Protein AF-A0A2J2H954-F1 (afdb_monomer)

Foldseek 3Di:
DDDDDDDDDDDDDDPVVVVLQVLLVLLVVLLQQLLVVQLVDPDQDPDLVRLCVVRLVSSCVRVVDSQQSSQSSVVSVVLVVVCVVVVHDSNPDDDDDDGDTGGPDADPVHPDDDDDD

Solvent-accessible surface area (backbone atoms only — not comparable to full-atom values): 7198 Å² total; per-residue (Å²): 135,90,82,84,85,82,87,75,92,80,89,69,60,74,70,64,31,50,51,54,53,50,49,12,51,32,38,39,53,22,34,55,51,50,44,59,55,57,60,72,48,92,74,77,67,95,42,73,67,49,42,41,71,72,38,28,67,66,18,29,76,58,28,84,41,69,43,46,10,46,21,34,43,51,51,49,48,50,51,48,53,47,23,62,76,69,75,46,68,61,77,78,63,77,83,78,97,69,79,56,76,52,65,69,61,84,59,85,79,72,85,73,86,81,84,80,130

Sequence (117 aa):
MDYITIKLPFDVDGDVGKELLSTAWLFKTAAHRVLGIAKQQHVLPGTKIGWVSMFRQVAYGIVPNRRYADGVVTLVMSIYESCRSLSVDFRGVELGDWLMFQQSELEHPNRNITLKQ

Structure (mmCIF, N/CA/C/O backbone):
data_AF-A0A2J2H954-F1
#
_entry.id   AF-A0A2J2H954-F1
#
loop_
_atom_site.group_PDB
_atom_site.id
_atom_site.type_symbol
_atom_site.label_atom_id
_atom_site.label_alt_id
_atom_site.label_comp_id
_atom_site.label_asym_id
_atom_site.label_entity_id
_atom_site.label_seq_id
_atom_site.pdbx_PDB_ins_code
_atom_site.Cartn_x
_atom_site.Cartn_y
_atom_site.Cartn_z
_atom_site.occupancy
_atom_site.B_iso_or_equiv
_atom_site.auth_seq_id
_atom_site.auth_comp_id
_atom_site.auth_asym_id
_atom_site.auth_atom_id
_atom_site.pdbx_PDB_model_num
ATOM 1 N N . MET A 1 1 ? 20.263 -4.977 11.630 1.00 48.47 1 MET A N 1
ATOM 2 C CA . MET A 1 1 ? 19.088 -4.281 12.192 1.00 48.47 1 MET A CA 1
ATOM 3 C C . MET A 1 1 ? 18.230 -5.357 12.807 1.00 48.47 1 MET A C 1
ATOM 5 O O . MET A 1 1 ? 17.744 -6.202 12.064 1.00 48.47 1 MET A O 1
ATOM 9 N N . ASP A 1 2 ? 18.111 -5.351 14.129 1.00 45.88 2 ASP A N 1
ATOM 10 C CA . ASP A 1 2 ? 17.347 -6.363 14.852 1.00 45.88 2 ASP A CA 1
ATOM 11 C C . ASP A 1 2 ? 15.924 -5.844 15.044 1.00 45.88 2 ASP A C 1
ATOM 13 O O . ASP A 1 2 ? 15.698 -4.845 15.728 1.00 45.88 2 ASP A O 1
ATOM 17 N N . TYR A 1 3 ? 14.965 -6.488 14.383 1.00 52.88 3 TYR A N 1
ATOM 18 C CA . TYR A 1 3 ? 13.554 -6.129 14.474 1.00 52.88 3 TYR A CA 1
ATOM 19 C C . TYR A 1 3 ? 12.904 -6.892 15.628 1.00 52.88 3 TYR A C 1
ATOM 21 O O . TYR A 1 3 ? 12.907 -8.122 15.648 1.00 52.88 3 TYR A O 1
ATOM 29 N N . ILE A 1 4 ? 12.296 -6.169 16.568 1.00 62.97 4 ILE A N 1
ATOM 30 C CA . ILE A 1 4 ? 11.461 -6.766 17.614 1.00 62.97 4 ILE A CA 1
ATOM 31 C C . ILE A 1 4 ? 10.019 -6.778 17.103 1.00 62.97 4 ILE A C 1
ATOM 33 O O . ILE A 1 4 ? 9.404 -5.728 16.926 1.00 62.97 4 ILE A O 1
ATOM 37 N N . THR A 1 5 ? 9.473 -7.970 16.858 1.00 58.41 5 THR A N 1
ATOM 38 C CA . THR A 1 5 ? 8.041 -8.133 16.570 1.00 58.41 5 THR A CA 1
ATOM 39 C C . THR A 1 5 ? 7.296 -8.316 17.882 1.00 58.41 5 THR A C 1
ATOM 41 O O . THR A 1 5 ? 7.505 -9.305 18.581 1.00 58.41 5 THR A O 1
ATOM 44 N N . ILE A 1 6 ? 6.402 -7.385 18.206 1.00 61.25 6 ILE A N 1
ATOM 45 C CA . ILE A 1 6 ? 5.570 -7.458 19.407 1.00 61.25 6 ILE A CA 1
ATOM 46 C C . ILE A 1 6 ? 4.158 -7.832 18.981 1.00 61.25 6 ILE A C 1
ATOM 48 O O . ILE A 1 6 ? 3.539 -7.141 18.176 1.00 61.25 6 ILE A O 1
ATOM 52 N N . LYS A 1 7 ? 3.655 -8.942 19.523 1.00 58.75 7 LYS A N 1
ATOM 53 C CA . LYS A 1 7 ? 2.273 -9.387 19.340 1.00 58.75 7 LYS A CA 1
ATOM 54 C C . LYS A 1 7 ? 1.500 -9.068 20.614 1.00 58.75 7 LYS A C 1
ATOM 56 O O . LYS A 1 7 ? 1.645 -9.773 21.607 1.00 58.75 7 LYS A O 1
ATOM 61 N N . LEU A 1 8 ? 0.718 -7.994 20.584 1.00 63.22 8 LEU A N 1
ATOM 62 C CA . LEU A 1 8 ? -0.209 -7.649 21.658 1.00 63.22 8 LEU A CA 1
ATOM 63 C C . LEU A 1 8 ? -1.605 -8.130 21.251 1.00 63.22 8 LEU A C 1
ATOM 65 O O . LEU A 1 8 ? -2.085 -7.704 20.197 1.00 63.22 8 LEU A O 1
ATOM 69 N N . PRO A 1 9 ? -2.258 -9.009 22.028 1.00 58.28 9 PRO A N 1
ATOM 70 C CA . PRO A 1 9 ? -3.673 -9.267 21.827 1.00 58.28 9 PRO A CA 1
ATOM 71 C C . PRO A 1 9 ? -4.437 -7.983 22.165 1.00 58.28 9 PRO A C 1
ATOM 73 O O . PRO A 1 9 ? -4.253 -7.413 23.239 1.00 58.28 9 PRO A O 1
ATOM 76 N N . PHE A 1 10 ? -5.268 -7.518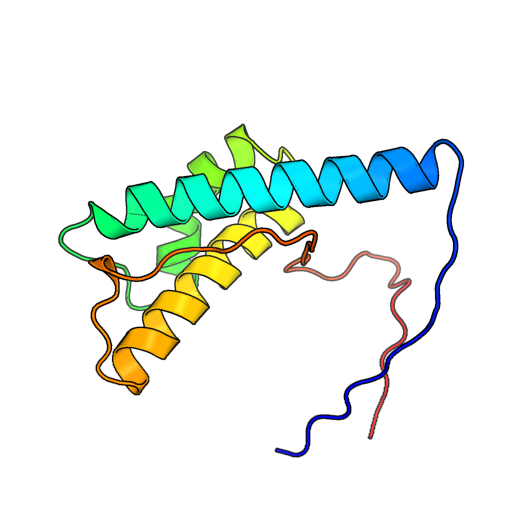 21.240 1.00 71.00 10 PHE A N 1
ATOM 77 C CA . PHE A 1 10 ? -6.246 -6.475 21.509 1.00 71.00 10 PHE A CA 1
ATOM 78 C C . PHE A 1 10 ? -7.624 -7.027 21.166 1.00 71.00 10 PHE A C 1
ATOM 80 O O . PHE A 1 10 ? -7.782 -7.722 20.162 1.00 71.00 10 PHE A O 1
ATOM 87 N N . ASP A 1 11 ? -8.594 -6.734 22.022 1.00 77.19 11 ASP A N 1
ATOM 88 C CA . ASP A 1 11 ? -10.005 -6.990 21.772 1.00 77.19 11 ASP A CA 1
ATOM 89 C C . ASP A 1 11 ? -10.710 -5.636 21.768 1.00 77.19 11 ASP A C 1
ATOM 91 O O . ASP A 1 11 ? -10.507 -4.821 22.672 1.00 77.19 11 ASP A O 1
ATOM 95 N N . VAL A 1 12 ? -11.433 -5.356 20.691 1.00 81.00 12 VAL A N 1
ATOM 96 C CA . VAL A 1 12 ? -12.140 -4.095 20.476 1.00 81.00 12 VAL A CA 1
ATOM 97 C C . VAL A 1 12 ? -13.447 -4.424 19.775 1.00 81.00 12 VAL A C 1
ATOM 99 O O . VAL A 1 12 ? -13.450 -5.014 18.694 1.00 81.00 12 VAL A O 1
ATOM 102 N N . ASP A 1 13 ? -14.552 -3.997 20.370 1.00 87.19 13 ASP A N 1
ATOM 103 C CA . ASP A 1 13 ? -15.899 -4.217 19.865 1.00 87.19 13 ASP A CA 1
ATOM 104 C C . ASP A 1 13 ? -16.625 -2.886 19.592 1.00 87.19 13 ASP A C 1
ATOM 106 O O . ASP A 1 13 ? -16.019 -1.810 19.498 1.00 87.19 13 ASP A O 1
ATOM 110 N N . GLY A 1 14 ? -17.937 -2.973 19.364 1.00 91.44 14 GLY A N 1
ATOM 111 C CA . GLY A 1 14 ? -18.789 -1.807 19.161 1.00 91.44 14 GLY A CA 1
ATOM 112 C C . GLY A 1 14 ? -18.400 -0.981 17.934 1.00 91.44 14 GLY A C 1
ATOM 113 O O . GLY A 1 14 ? -18.009 -1.510 16.891 1.00 91.44 14 GLY A O 1
ATOM 114 N N . ASP A 1 15 ? -18.555 0.336 18.037 1.00 92.81 15 ASP A N 1
ATOM 115 C CA . ASP A 1 15 ? -18.316 1.239 16.909 1.00 92.81 15 ASP A CA 1
ATOM 116 C C . ASP A 1 15 ? -16.827 1.395 16.586 1.00 92.81 15 ASP A C 1
ATOM 118 O O . ASP A 1 15 ? -16.464 1.451 15.413 1.00 92.81 15 ASP A O 1
ATOM 122 N N . VAL A 1 16 ? -15.951 1.321 17.592 1.00 88.12 16 VAL A N 1
ATOM 123 C CA . VAL A 1 16 ? -14.495 1.348 17.381 1.00 88.12 16 VAL A CA 1
ATOM 124 C C . VAL A 1 16 ? -14.050 0.128 16.569 1.00 88.12 16 VAL A C 1
ATOM 126 O O . VAL A 1 16 ? -13.297 0.264 15.605 1.00 88.12 16 VAL A O 1
ATOM 129 N N . GLY A 1 17 ? -14.560 -1.066 16.894 1.00 88.69 17 GLY A N 1
ATOM 130 C CA . GLY A 1 17 ? -14.264 -2.282 16.132 1.00 88.69 17 GLY A CA 1
ATOM 131 C C . GLY A 1 17 ? -14.709 -2.172 14.669 1.00 88.69 17 GLY A C 1
ATOM 132 O O . GLY A 1 17 ? -13.955 -2.519 13.754 1.00 88.69 17 GLY A O 1
ATOM 133 N N . LYS A 1 18 ? -15.902 -1.609 14.425 1.00 89.88 18 LYS A N 1
ATOM 134 C CA . LYS A 1 18 ? -16.407 -1.352 13.064 1.00 89.88 18 LYS A CA 1
ATOM 135 C C . LYS A 1 18 ? -15.527 -0.366 12.299 1.00 89.88 18 LYS A C 1
ATOM 137 O O . LYS A 1 18 ? -15.269 -0.593 11.117 1.00 89.88 18 LYS A O 1
ATOM 142 N N . GLU A 1 19 ? -15.069 0.708 12.937 1.00 90.25 19 GLU A N 1
ATOM 143 C CA . GLU A 1 19 ? -14.196 1.711 12.316 1.00 90.25 19 GLU A CA 1
ATOM 144 C C . GLU A 1 19 ? -12.840 1.122 11.925 1.00 90.25 19 GLU A C 1
ATOM 146 O O . GLU A 1 19 ? -12.381 1.335 10.799 1.00 90.25 19 GLU A O 1
ATOM 151 N N . LEU A 1 20 ? -12.222 0.333 12.810 1.00 89.69 20 LEU A N 1
ATOM 152 C CA . LEU A 1 20 ? -10.957 -0.351 12.531 1.00 89.69 20 LEU A CA 1
ATOM 153 C C . LEU A 1 20 ? -11.105 -1.325 11.357 1.00 89.69 20 LEU A C 1
ATOM 155 O O . LEU A 1 20 ? -10.305 -1.289 10.419 1.00 89.69 20 LEU A O 1
ATOM 159 N N . LEU A 1 21 ? -12.154 -2.153 11.373 1.00 91.12 21 LEU A N 1
ATOM 160 C CA . LEU A 1 21 ? -12.431 -3.112 10.305 1.00 91.12 21 LEU A CA 1
ATOM 161 C C . LEU A 1 21 ? -12.694 -2.404 8.970 1.00 91.12 21 LEU A C 1
ATOM 163 O O . LEU A 1 21 ? -12.115 -2.772 7.948 1.00 91.12 21 LEU A O 1
ATOM 167 N N . SER A 1 22 ? -13.527 -1.363 8.977 1.00 92.94 22 SER A N 1
ATOM 168 C CA . SER A 1 22 ? -13.851 -0.585 7.776 1.00 92.94 22 SER A CA 1
ATOM 169 C C . SER A 1 22 ? -12.610 0.109 7.217 1.00 92.94 22 SER A C 1
ATOM 171 O O . SER A 1 22 ? -12.374 0.083 6.011 1.00 92.94 22 SER A O 1
ATOM 173 N N . THR A 1 23 ? -11.765 0.665 8.088 1.00 93.62 23 THR A N 1
ATOM 174 C CA . THR A 1 23 ? -10.495 1.292 7.697 1.00 93.62 23 THR A CA 1
ATOM 175 C C . THR A 1 23 ? -9.548 0.277 7.063 1.00 93.62 23 THR A C 1
ATOM 177 O O . THR A 1 23 ? -8.992 0.554 5.999 1.00 93.62 23 THR A O 1
ATOM 180 N N . ALA A 1 24 ? -9.402 -0.915 7.653 1.00 94.25 24 ALA A N 1
ATOM 181 C CA . ALA A 1 24 ? -8.598 -1.997 7.086 1.00 94.25 24 ALA A CA 1
ATOM 182 C C . ALA A 1 24 ? -9.102 -2.414 5.695 1.00 94.25 24 ALA A C 1
ATOM 184 O O . ALA A 1 24 ? -8.308 -2.583 4.769 1.00 94.25 24 ALA A O 1
ATOM 185 N N . TRP A 1 25 ? -10.422 -2.512 5.519 1.00 96.25 25 TRP A N 1
ATOM 186 C CA . TRP A 1 25 ? -11.043 -2.829 4.232 1.00 96.25 25 TRP A CA 1
ATOM 187 C C . TRP A 1 25 ? -10.809 -1.757 3.167 1.00 96.25 25 TRP A C 1
ATOM 189 O O . TRP A 1 25 ? -10.439 -2.084 2.034 1.00 96.25 25 TRP A O 1
ATOM 199 N N . LEU A 1 26 ? -10.988 -0.479 3.510 1.00 96.62 26 LEU A N 1
ATOM 200 C CA . LEU A 1 26 ? -10.717 0.633 2.595 1.00 96.62 26 LEU A CA 1
ATOM 201 C C . LEU A 1 26 ? -9.235 0.678 2.211 1.00 96.62 26 LEU A C 1
ATOM 203 O O . LEU A 1 26 ? -8.908 0.829 1.033 1.00 96.62 26 LEU A O 1
ATOM 207 N N . PHE A 1 27 ? -8.340 0.481 3.182 1.00 96.75 27 PHE A N 1
ATOM 208 C CA . PHE A 1 27 ? -6.898 0.443 2.957 1.00 96.75 27 PHE A CA 1
ATOM 209 C C . PHE A 1 27 ? -6.501 -0.704 2.021 1.00 96.75 27 PHE A C 1
ATOM 211 O O . PHE A 1 27 ? -5.798 -0.478 1.035 1.00 96.75 27 PHE A O 1
ATOM 218 N N . LYS A 1 28 ? -7.006 -1.919 2.271 1.00 96.88 28 LYS A N 1
ATOM 219 C CA . LYS A 1 28 ? -6.815 -3.080 1.392 1.00 96.88 28 LYS A CA 1
ATOM 220 C C . 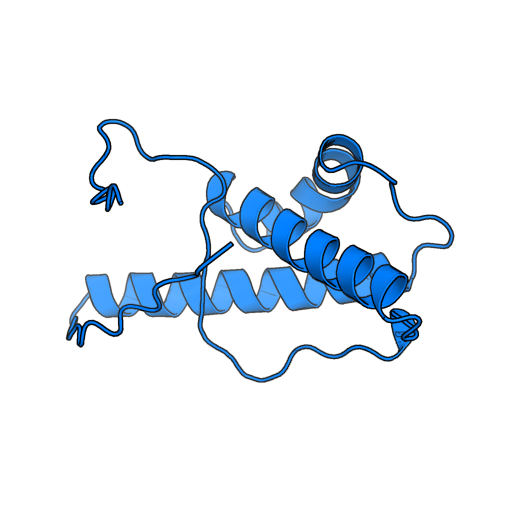LYS A 1 28 ? -7.293 -2.781 -0.027 1.00 96.88 28 LYS A C 1
ATOM 222 O O . LYS A 1 28 ? -6.541 -2.943 -0.986 1.00 96.88 28 LYS A O 1
ATOM 227 N N . THR A 1 29 ? -8.518 -2.282 -0.169 1.00 97.31 29 THR A N 1
ATOM 228 C CA . THR A 1 29 ? -9.119 -1.962 -1.473 1.00 97.31 29 THR A CA 1
ATOM 229 C C . THR A 1 29 ? -8.278 -0.939 -2.240 1.00 97.31 29 THR A C 1
ATOM 231 O O . THR A 1 29 ? -7.981 -1.125 -3.423 1.00 97.31 29 THR A O 1
ATOM 234 N N . ALA A 1 30 ? -7.825 0.112 -1.556 1.00 97.75 30 ALA A N 1
ATOM 235 C CA . ALA A 1 30 ? -6.947 1.120 -2.128 1.00 97.75 30 ALA A CA 1
ATOM 236 C C . ALA A 1 30 ? -5.585 0.536 -2.541 1.00 97.75 30 ALA A C 1
ATOM 238 O O . ALA A 1 30 ? -5.099 0.855 -3.625 1.00 97.75 30 ALA A O 1
ATOM 239 N N . ALA A 1 31 ? -4.993 -0.356 -1.740 1.00 97.88 31 ALA A N 1
ATOM 240 C CA . ALA A 1 31 ? -3.731 -1.022 -2.064 1.00 97.88 31 ALA A CA 1
ATOM 241 C C . ALA A 1 31 ? -3.836 -1.899 -3.314 1.00 97.88 31 ALA A C 1
ATOM 243 O O . ALA A 1 31 ? -3.007 -1.772 -4.217 1.00 97.88 31 ALA A O 1
ATOM 244 N N . HIS A 1 32 ? -4.892 -2.708 -3.428 1.00 97.69 32 HIS A N 1
ATOM 245 C CA . HIS A 1 32 ? -5.162 -3.471 -4.649 1.00 97.69 32 HIS A CA 1
ATOM 246 C C . HIS A 1 32 ? -5.349 -2.551 -5.860 1.00 97.69 32 HIS A C 1
ATOM 248 O O . HIS A 1 32 ? -4.804 -2.824 -6.932 1.00 97.69 32 HIS A O 1
ATOM 254 N N . ARG A 1 33 ? -6.073 -1.433 -5.700 1.00 97.94 33 ARG A N 1
ATOM 255 C CA . ARG A 1 33 ? -6.290 -0.477 -6.791 1.00 97.94 33 ARG A CA 1
ATOM 256 C C . ARG A 1 33 ? -4.988 0.174 -7.252 1.00 97.94 33 ARG A C 1
ATOM 258 O O . ARG A 1 33 ? -4.728 0.207 -8.454 1.00 97.94 33 ARG A O 1
ATOM 265 N N . VAL A 1 34 ? -4.179 0.680 -6.323 1.00 98.12 34 VAL A N 1
ATOM 266 C CA . VAL A 1 34 ? -2.897 1.326 -6.638 1.00 98.12 34 VAL A CA 1
ATOM 267 C C . VAL A 1 34 ? -1.930 0.325 -7.263 1.00 98.12 34 VAL A C 1
ATOM 269 O O . VAL A 1 34 ? -1.328 0.651 -8.282 1.00 98.12 34 VAL A O 1
ATOM 272 N N . LEU A 1 35 ? -1.833 -0.903 -6.737 1.00 97.94 35 LEU A N 1
ATOM 273 C CA . LEU A 1 35 ? -1.009 -1.958 -7.333 1.00 97.94 35 LEU A CA 1
ATOM 274 C C . LEU A 1 35 ? -1.439 -2.265 -8.773 1.00 97.94 35 LEU A C 1
ATOM 276 O O . LEU A 1 35 ? -0.595 -2.324 -9.666 1.00 97.94 35 LEU A O 1
ATOM 280 N N . GLY A 1 36 ? -2.744 -2.417 -9.014 1.00 97.69 36 GLY A N 1
ATOM 281 C CA . GLY A 1 36 ? -3.281 -2.678 -10.349 1.00 97.69 36 GLY A CA 1
ATOM 282 C C . GLY A 1 36 ? -2.902 -1.596 -11.362 1.00 97.69 36 GLY A C 1
ATOM 283 O O . GLY A 1 36 ? -2.460 -1.917 -12.463 1.00 97.69 36 GLY A O 1
ATOM 284 N N . ILE A 1 37 ? -3.002 -0.319 -10.980 1.00 97.75 37 ILE A N 1
ATOM 285 C CA . ILE A 1 37 ? -2.603 0.801 -11.847 1.00 97.75 37 ILE A CA 1
ATOM 286 C C . ILE A 1 37 ? -1.082 0.861 -12.013 1.00 97.75 37 ILE A C 1
ATOM 288 O O . ILE A 1 37 ? -0.605 1.082 -13.126 1.00 97.75 37 ILE A O 1
ATOM 292 N N . ALA A 1 38 ? -0.314 0.647 -10.941 1.00 97.62 38 ALA A N 1
ATOM 293 C CA . ALA A 1 38 ? 1.147 0.677 -10.972 1.00 97.62 38 ALA A CA 1
ATOM 294 C C . ALA A 1 38 ? 1.717 -0.372 -11.940 1.00 97.62 38 ALA A C 1
ATOM 296 O O . ALA A 1 38 ? 2.619 -0.0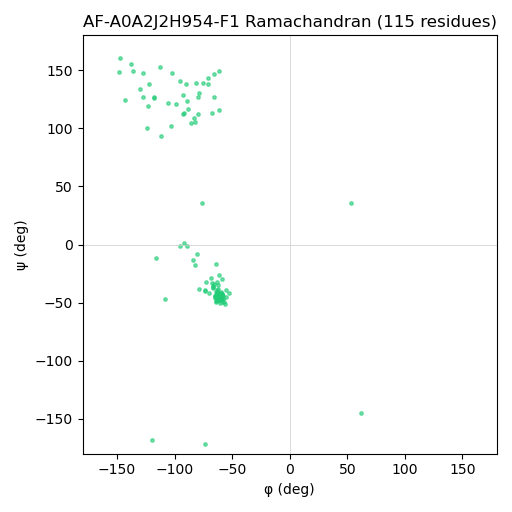63 -12.714 1.00 97.62 38 ALA A O 1
ATOM 297 N N . LYS A 1 39 ? 1.143 -1.581 -11.974 1.00 96.75 39 LYS A N 1
ATOM 298 C CA . LYS A 1 39 ? 1.534 -2.642 -12.919 1.00 96.75 39 LYS A CA 1
ATOM 299 C C . LYS A 1 39 ? 1.325 -2.276 -14.393 1.00 96.75 39 LYS A C 1
ATOM 301 O O . LYS A 1 39 ? 2.004 -2.831 -15.253 1.00 96.75 39 LYS A O 1
ATOM 306 N N . GLN A 1 40 ? 0.388 -1.372 -14.685 1.00 95.88 40 GLN A N 1
ATOM 307 C CA . GLN A 1 40 ? 0.093 -0.906 -16.045 1.00 95.88 40 GLN A CA 1
ATOM 308 C C . GLN A 1 40 ? 1.024 0.227 -16.496 1.00 95.88 40 GLN A C 1
ATOM 310 O O . GLN A 1 40 ? 1.063 0.546 -17.683 1.00 95.88 40 GLN A O 1
ATOM 315 N N . GLN A 1 41 ? 1.774 0.845 -15.578 1.00 94.00 41 GLN A N 1
ATOM 316 C CA . GLN A 1 41 ? 2.691 1.926 -15.925 1.00 94.00 41 GLN A CA 1
ATOM 317 C C . GLN A 1 41 ? 3.942 1.382 -16.615 1.00 94.00 41 GLN A C 1
ATOM 319 O O . GLN A 1 41 ? 4.516 0.374 -16.203 1.00 94.00 41 GLN A O 1
ATOM 324 N N . HIS A 1 42 ? 4.394 2.079 -17.658 1.00 88.75 42 HIS A N 1
ATOM 325 C CA . HIS A 1 42 ? 5.643 1.735 -18.337 1.00 88.75 42 HIS A CA 1
ATOM 326 C C . HIS A 1 42 ? 6.871 2.112 -17.498 1.00 88.75 42 HIS A C 1
ATOM 328 O O . HIS A 1 42 ? 7.838 1.359 -17.434 1.00 88.75 42 HIS A O 1
ATOM 334 N N . VAL A 1 43 ? 6.807 3.268 -16.830 1.00 90.38 43 VAL A N 1
ATOM 335 C CA . VAL A 1 43 ? 7.862 3.786 -15.957 1.00 90.38 43 VAL A CA 1
ATOM 336 C C . VAL A 1 43 ? 7.249 4.122 -14.607 1.00 90.38 43 VAL A C 1
ATOM 338 O O . VAL A 1 43 ? 6.271 4.865 -14.532 1.00 90.38 43 VAL A O 1
ATOM 341 N N . LEU A 1 44 ? 7.840 3.579 -13.545 1.00 95.06 44 LEU A N 1
ATOM 342 C CA . LEU A 1 44 ? 7.485 3.904 -12.168 1.00 95.06 44 LEU A CA 1
ATOM 343 C C . LEU A 1 44 ? 8.517 4.868 -11.566 1.00 95.06 44 LEU A C 1
ATOM 345 O O . LEU A 1 44 ? 9.701 4.783 -11.911 1.00 95.06 44 LEU A O 1
ATOM 349 N N . PRO A 1 45 ? 8.108 5.775 -10.661 1.00 94.62 45 PRO A N 1
ATOM 350 C CA . PRO A 1 45 ? 9.031 6.716 -10.042 1.00 94.62 45 PRO A CA 1
ATOM 351 C C . PRO A 1 45 ? 10.130 6.011 -9.236 1.00 94.62 45 PRO A C 1
ATOM 353 O O . PRO A 1 45 ? 9.915 4.957 -8.640 1.00 94.62 45 PRO A O 1
ATOM 356 N N . GLY A 1 46 ? 11.311 6.628 -9.171 1.00 91.56 46 GLY A N 1
ATOM 357 C CA . GLY A 1 46 ? 12.429 6.141 -8.353 1.00 91.56 46 GLY A CA 1
ATOM 358 C C . GLY A 1 46 ? 12.449 6.673 -6.916 1.00 91.56 46 GLY A C 1
ATOM 359 O O . GLY A 1 46 ? 13.369 6.354 -6.175 1.00 91.56 46 GLY A O 1
ATOM 360 N N . THR A 1 47 ? 11.493 7.526 -6.529 1.00 93.50 47 THR A N 1
ATOM 361 C CA . THR A 1 47 ? 11.483 8.191 -5.216 1.00 93.50 47 THR A CA 1
ATOM 362 C C . THR A 1 47 ? 10.096 8.179 -4.585 1.00 93.50 47 THR A C 1
ATOM 364 O O . THR A 1 47 ? 9.085 8.296 -5.281 1.00 93.50 47 THR A O 1
ATOM 367 N N . LYS A 1 48 ? 10.044 8.152 -3.247 1.00 91.81 48 LYS A N 1
ATOM 368 C CA . LYS A 1 48 ? 8.793 8.232 -2.473 1.00 91.81 48 LYS A CA 1
ATOM 369 C C . LYS A 1 48 ? 7.925 9.431 -2.847 1.00 91.81 48 LYS A C 1
ATOM 371 O O . LYS A 1 48 ? 6.714 9.296 -2.984 1.00 91.81 48 LYS A O 1
ATOM 376 N N . ILE A 1 49 ? 8.538 10.598 -3.046 1.00 94.00 49 ILE A N 1
ATOM 377 C CA . ILE A 1 49 ? 7.821 11.821 -3.439 1.00 94.00 49 ILE A CA 1
ATOM 378 C C . ILE A 1 49 ? 7.146 11.629 -4.802 1.00 94.00 49 ILE A C 1
ATOM 380 O O . ILE A 1 49 ? 5.984 11.998 -4.965 1.00 94.00 49 ILE A O 1
ATOM 384 N N . GLY A 1 50 ? 7.843 11.006 -5.759 1.00 96.56 50 GLY A N 1
ATOM 385 C CA . GLY A 1 50 ? 7.286 10.690 -7.072 1.00 96.56 50 GLY A CA 1
ATOM 386 C C . GLY A 1 50 ? 6.109 9.719 -6.988 1.00 96.56 50 GLY A C 1
ATOM 387 O O . GLY A 1 50 ? 5.070 9.974 -7.590 1.00 96.56 50 GLY A O 1
ATOM 388 N N . TRP A 1 51 ? 6.230 8.658 -6.185 1.00 97.50 51 TRP A N 1
ATOM 389 C CA . TRP A 1 51 ? 5.143 7.700 -5.948 1.00 97.50 51 TRP A CA 1
ATOM 390 C C . TRP A 1 51 ? 3.902 8.367 -5.361 1.00 97.50 51 TRP A C 1
ATOM 392 O O . TRP A 1 51 ? 2.798 8.209 -5.880 1.00 97.50 51 TRP A O 1
ATOM 402 N N . VAL A 1 52 ? 4.084 9.157 -4.304 1.00 95.94 52 VAL A N 1
ATOM 403 C CA . VAL A 1 52 ? 3.000 9.887 -3.642 1.00 95.94 52 VAL A CA 1
ATOM 404 C C . VAL A 1 52 ? 2.335 10.880 -4.597 1.00 95.94 52 VAL A C 1
ATOM 406 O O . VAL A 1 52 ? 1.109 10.929 -4.662 1.00 95.94 52 VAL A O 1
ATOM 409 N N . SER A 1 53 ? 3.115 11.627 -5.382 1.00 96.75 53 SER A N 1
ATOM 410 C CA . SER A 1 53 ? 2.581 12.535 -6.405 1.00 96.75 53 SER A CA 1
ATOM 411 C C . SER A 1 53 ? 1.733 11.795 -7.447 1.00 96.75 53 SER A C 1
ATOM 413 O O . SER A 1 53 ? 0.641 12.242 -7.792 1.00 96.75 53 SER A O 1
ATOM 415 N N . MET A 1 54 ? 2.201 10.628 -7.898 1.00 97.81 54 MET A N 1
ATOM 416 C CA . MET A 1 54 ? 1.559 9.848 -8.956 1.00 97.81 54 MET A CA 1
ATOM 417 C C . MET A 1 54 ? 0.278 9.137 -8.498 1.00 97.81 54 MET A C 1
ATOM 419 O O . MET A 1 54 ? -0.697 9.093 -9.245 1.00 97.81 54 MET A O 1
ATOM 423 N N . PHE A 1 55 ? 0.258 8.578 -7.284 1.00 98.19 55 PHE A N 1
ATOM 424 C CA . PHE A 1 55 ? -0.789 7.633 -6.875 1.00 98.19 55 PHE A CA 1
ATOM 425 C C . PHE A 1 55 ? -1.677 8.096 -5.718 1.00 98.19 55 PHE A C 1
ATOM 427 O O . PHE A 1 55 ? -2.720 7.479 -5.490 1.00 98.19 55 PHE A O 1
ATOM 434 N N . ARG A 1 56 ? -1.343 9.181 -4.999 1.00 97.12 56 ARG A N 1
ATOM 435 C CA . ARG A 1 56 ? -2.143 9.627 -3.841 1.00 97.12 56 ARG A CA 1
ATOM 436 C C . ARG A 1 56 ? -3.604 9.846 -4.202 1.00 97.12 56 ARG A C 1
ATOM 438 O O . ARG A 1 56 ? -4.459 9.416 -3.446 1.00 97.12 56 ARG A O 1
ATOM 445 N N . GLN A 1 57 ? -3.899 10.504 -5.323 1.00 97.94 57 GLN A N 1
ATOM 446 C CA . GLN A 1 57 ? -5.289 10.808 -5.694 1.00 97.94 57 GLN A CA 1
ATOM 447 C C . GLN A 1 57 ? -6.116 9.538 -5.922 1.00 97.94 57 GLN A C 1
ATOM 449 O O . GLN A 1 57 ? -7.279 9.480 -5.535 1.00 97.94 57 GLN A O 1
ATOM 454 N N . VAL A 1 58 ? -5.494 8.486 -6.464 1.00 98.00 58 VAL A N 1
ATOM 455 C CA . VAL A 1 58 ? -6.130 7.171 -6.617 1.00 98.00 58 VAL A CA 1
ATOM 456 C C . VAL A 1 58 ? -6.452 6.572 -5.250 1.00 98.00 58 VAL A C 1
ATOM 458 O O . VAL A 1 58 ? -7.578 6.135 -5.025 1.00 98.00 58 VAL A O 1
ATOM 461 N N . ALA A 1 59 ? -5.476 6.552 -4.339 1.00 97.56 59 ALA A N 1
ATOM 462 C CA . ALA A 1 59 ? -5.673 6.003 -3.002 1.00 97.56 59 ALA A CA 1
ATOM 463 C C . ALA A 1 59 ? -6.699 6.823 -2.202 1.00 97.56 59 ALA A C 1
ATOM 465 O O . ALA A 1 59 ? -7.604 6.257 -1.597 1.00 97.56 59 ALA A O 1
ATOM 466 N N . TYR A 1 60 ? -6.599 8.151 -2.253 1.00 97.31 60 TYR A N 1
ATOM 467 C CA . TYR A 1 60 ? -7.461 9.084 -1.530 1.00 97.31 60 TYR A CA 1
ATOM 468 C C . TYR A 1 60 ? -8.926 9.000 -1.972 1.00 97.31 60 TYR A C 1
ATOM 470 O O . TYR A 1 60 ? -9.821 9.147 -1.146 1.00 97.31 60 TYR A O 1
ATOM 478 N N . GLY A 1 61 ? -9.183 8.692 -3.248 1.00 97.88 61 GLY A N 1
ATOM 479 C CA . GLY A 1 61 ? -10.538 8.449 -3.750 1.00 97.88 61 GLY A CA 1
ATOM 480 C C . GLY A 1 61 ? -11.236 7.227 -3.134 1.00 97.88 61 GLY A C 1
ATOM 481 O O . GLY A 1 61 ? -12.453 7.121 -3.238 1.00 97.88 61 GLY A O 1
ATOM 482 N N . ILE A 1 62 ? -10.491 6.316 -2.496 1.00 97.50 62 ILE A N 1
ATOM 483 C CA . ILE A 1 62 ? -11.028 5.119 -1.825 1.00 97.50 62 ILE A CA 1
ATOM 484 C C . ILE A 1 62 ? -10.939 5.265 -0.305 1.00 97.50 62 ILE A C 1
ATOM 486 O O . ILE A 1 62 ? -11.902 4.998 0.405 1.00 97.50 62 ILE A O 1
ATOM 490 N N . VAL A 1 63 ? -9.783 5.695 0.198 1.00 95.25 63 VAL A N 1
ATOM 491 C CA . VAL A 1 63 ? -9.554 5.978 1.613 1.00 95.25 63 VAL A CA 1
ATOM 492 C C . VAL A 1 63 ? -9.359 7.491 1.783 1.00 95.25 63 VAL A C 1
ATOM 494 O O . VAL A 1 63 ? -8.234 7.979 1.649 1.00 95.25 63 VAL A O 1
ATOM 497 N N . PRO A 1 64 ? -10.427 8.261 2.088 1.00 93.69 64 PRO A N 1
ATOM 498 C CA . PRO A 1 64 ? -10.420 9.732 2.089 1.00 93.69 64 PRO A CA 1
ATOM 499 C C . PRO A 1 64 ? -9.719 10.336 3.318 1.00 93.69 64 PRO A C 1
ATOM 501 O O . PRO A 1 64 ? -10.091 11.384 3.842 1.00 93.69 64 PRO A O 1
ATOM 504 N N . ASN A 1 65 ? -8.658 9.684 3.783 1.00 93.75 65 ASN A N 1
ATOM 505 C CA . ASN A 1 65 ? -7.745 10.167 4.799 1.00 93.75 65 ASN A CA 1
ATOM 506 C C . ASN A 1 65 ? -6.336 10.160 4.208 1.00 93.75 65 ASN A C 1
ATOM 508 O O . ASN A 1 65 ? -5.801 9.112 3.841 1.00 93.75 65 ASN A O 1
ATOM 512 N N . ARG A 1 66 ? -5.715 11.341 4.145 1.00 93.19 66 ARG A N 1
ATOM 513 C CA . ARG A 1 66 ? -4.398 11.528 3.527 1.00 93.19 66 ARG A CA 1
ATOM 514 C C . ARG A 1 66 ? -3.330 10.607 4.125 1.00 93.19 66 ARG A C 1
ATOM 516 O O . ARG A 1 66 ? -2.511 10.092 3.374 1.00 93.19 66 ARG A O 1
ATOM 523 N N . ARG A 1 67 ? -3.343 10.376 5.443 1.00 90.88 67 ARG A N 1
ATOM 524 C CA . ARG A 1 67 ? -2.321 9.564 6.129 1.00 90.88 67 ARG A CA 1
ATOM 525 C C . ARG A 1 67 ? -2.386 8.097 5.721 1.00 90.88 67 ARG A C 1
ATOM 527 O O . ARG A 1 67 ? -1.351 7.450 5.582 1.00 90.88 67 ARG A O 1
ATOM 534 N N . TYR A 1 68 ? -3.596 7.585 5.513 1.00 93.94 68 TYR A N 1
ATOM 535 C CA . TYR A 1 68 ? -3.803 6.227 5.024 1.00 93.94 68 TYR A CA 1
ATOM 536 C C . TYR A 1 68 ? -3.578 6.130 3.517 1.00 93.94 68 TYR A C 1
ATOM 538 O O . TYR A 1 68 ? -2.952 5.176 3.073 1.00 93.94 68 TYR A O 1
ATOM 546 N N . ALA A 1 69 ? -3.993 7.128 2.733 1.00 96.25 69 ALA A N 1
ATOM 547 C CA . ALA A 1 69 ? -3.718 7.171 1.297 1.00 96.25 69 ALA A CA 1
ATOM 548 C C . ALA A 1 69 ? -2.206 7.168 1.000 1.00 96.25 69 ALA A C 1
ATOM 550 O O . ALA A 1 69 ? -1.731 6.384 0.181 1.00 96.25 69 ALA A O 1
ATOM 551 N N . ASP A 1 70 ? -1.428 7.982 1.714 1.00 95.44 70 ASP A N 1
ATOM 552 C CA . ASP A 1 70 ? 0.034 8.000 1.595 1.00 95.44 70 ASP A CA 1
ATOM 553 C C . ASP A 1 70 ? 0.661 6.695 2.122 1.00 95.44 70 ASP A C 1
ATOM 555 O O . ASP A 1 70 ? 1.655 6.217 1.566 1.00 95.44 70 ASP A O 1
ATOM 559 N N . GLY A 1 71 ? 0.057 6.077 3.145 1.00 94.56 71 GLY A N 1
ATOM 560 C CA . GLY A 1 71 ? 0.411 4.740 3.629 1.00 94.56 71 GLY A CA 1
ATOM 561 C C . GLY A 1 71 ? 0.228 3.653 2.565 1.00 94.56 71 GLY A C 1
ATOM 562 O O . GLY A 1 71 ? 1.146 2.871 2.331 1.00 94.56 71 GLY A O 1
ATOM 563 N N . VAL A 1 72 ? -0.903 3.653 1.854 1.00 97.06 72 VAL A N 1
ATOM 564 C CA . VAL A 1 72 ? -1.184 2.747 0.727 1.00 97.06 72 VAL A CA 1
ATOM 565 C C . VAL A 1 72 ? -0.123 2.886 -0.359 1.00 97.06 72 VAL A C 1
ATOM 567 O O . VAL A 1 72 ? 0.438 1.892 -0.820 1.00 97.06 72 VAL A O 1
ATOM 570 N N . VAL A 1 73 ? 0.178 4.122 -0.762 1.00 97.44 73 VAL A N 1
ATOM 571 C CA . VAL A 1 73 ? 1.182 4.377 -1.800 1.00 97.44 73 VAL A CA 1
ATOM 572 C C . VAL A 1 73 ? 2.566 3.913 -1.350 1.00 97.44 73 VAL A C 1
ATOM 574 O O . VAL A 1 73 ? 3.292 3.299 -2.129 1.00 97.44 73 VAL A O 1
ATOM 577 N N . THR A 1 74 ? 2.914 4.157 -0.086 1.00 95.75 74 THR A N 1
ATOM 578 C CA . THR A 1 74 ? 4.186 3.708 0.493 1.00 95.75 74 THR A CA 1
ATOM 579 C C . THR A 1 74 ? 4.285 2.179 0.516 1.00 95.75 74 THR A C 1
ATOM 581 O O . THR A 1 74 ? 5.348 1.649 0.204 1.00 95.75 74 THR A O 1
ATOM 584 N N . LEU A 1 75 ? 3.193 1.468 0.820 1.00 95.81 75 LEU A N 1
ATOM 585 C CA . LEU A 1 75 ? 3.148 0.003 0.785 1.00 95.81 75 LEU A CA 1
ATOM 586 C C . LEU A 1 75 ? 3.380 -0.545 -0.631 1.00 95.81 75 LEU A C 1
ATOM 588 O O . LEU A 1 75 ? 4.191 -1.443 -0.822 1.00 95.81 75 LEU A O 1
ATOM 592 N N . VAL A 1 76 ? 2.699 -0.010 -1.648 1.00 96.94 76 VAL A N 1
ATOM 593 C CA . VAL A 1 76 ? 2.885 -0.498 -3.028 1.00 96.94 76 VAL A CA 1
ATOM 594 C C . VAL A 1 76 ? 4.290 -0.176 -3.547 1.00 96.94 76 VAL A C 1
ATOM 596 O O . VAL A 1 76 ? 4.904 -1.005 -4.220 1.00 96.94 76 VAL A O 1
ATOM 599 N N . MET A 1 77 ? 4.826 0.994 -3.192 1.00 97.06 77 MET A N 1
ATOM 600 C CA . MET A 1 77 ? 6.205 1.366 -3.503 1.00 97.06 77 MET A CA 1
ATOM 601 C C . MET A 1 77 ? 7.209 0.389 -2.880 1.00 97.06 77 MET A C 1
ATOM 603 O O . MET A 1 77 ? 8.111 -0.070 -3.577 1.00 97.06 77 MET A O 1
ATOM 607 N N . SER A 1 78 ? 7.053 0.038 -1.599 1.00 95.25 78 SER A N 1
ATOM 608 C CA . SER A 1 78 ? 7.985 -0.877 -0.931 1.00 95.25 78 SER A CA 1
ATOM 609 C C . SER A 1 78 ? 7.933 -2.286 -1.525 1.00 95.25 78 SER A C 1
ATOM 611 O O . SER A 1 78 ? 8.973 -2.933 -1.647 1.00 95.25 78 SER A O 1
ATOM 613 N N . ILE A 1 79 ? 6.758 -2.746 -1.972 1.00 96.06 79 ILE A N 1
ATOM 614 C CA . ILE A 1 79 ? 6.622 -3.993 -2.739 1.00 96.06 79 ILE A CA 1
ATOM 615 C C . ILE A 1 79 ? 7.432 -3.898 -4.035 1.00 96.06 79 ILE A C 1
ATOM 617 O O . ILE A 1 79 ? 8.249 -4.774 -4.298 1.00 96.06 79 ILE A O 1
ATOM 621 N N . TYR A 1 80 ? 7.271 -2.824 -4.814 1.00 96.81 80 TYR A N 1
ATOM 622 C CA . TYR A 1 80 ? 8.037 -2.615 -6.046 1.00 96.81 80 TYR A CA 1
ATOM 623 C C . TYR A 1 80 ? 9.557 -2.607 -5.806 1.00 96.81 80 TYR A C 1
ATOM 625 O O . TYR A 1 80 ? 10.302 -3.288 -6.513 1.00 96.81 80 TYR A O 1
ATOM 633 N N . GLU A 1 81 ? 10.028 -1.882 -4.790 1.00 96.12 81 GLU A N 1
ATOM 634 C CA . GLU A 1 81 ? 11.445 -1.846 -4.406 1.00 96.12 81 GLU A CA 1
ATOM 635 C C . GLU A 1 81 ? 11.962 -3.223 -3.961 1.00 96.12 81 GLU A C 1
ATOM 637 O O . GLU A 1 81 ? 13.077 -3.618 -4.321 1.00 96.12 81 GLU A O 1
ATOM 642 N N . SER A 1 82 ? 11.134 -3.989 -3.247 1.00 95.88 82 SER A N 1
ATOM 643 C CA . SER A 1 82 ? 11.448 -5.363 -2.839 1.00 95.88 82 SER A CA 1
ATOM 644 C C . SER A 1 82 ? 11.567 -6.282 -4.053 1.00 95.88 82 SER A C 1
ATOM 646 O O . SER A 1 82 ? 12.536 -7.028 -4.159 1.00 95.88 82 SER A O 1
ATOM 648 N N . CYS A 1 83 ? 10.647 -6.188 -5.019 1.00 96.06 83 CYS A N 1
ATOM 649 C CA . CYS A 1 83 ? 10.716 -6.954 -6.264 1.00 96.06 83 CYS A CA 1
ATOM 650 C C . CYS A 1 83 ? 12.001 -6.661 -7.037 1.00 96.06 83 CYS A C 1
ATOM 652 O O . CYS A 1 83 ? 12.668 -7.590 -7.483 1.00 96.06 83 CYS A O 1
ATOM 654 N N . ARG A 1 84 ? 12.392 -5.383 -7.139 1.00 93.56 84 ARG A N 1
ATOM 655 C CA . ARG A 1 84 ? 13.656 -4.994 -7.781 1.00 93.56 84 ARG A CA 1
ATOM 656 C C . ARG A 1 84 ? 14.869 -5.570 -7.062 1.00 93.56 84 ARG A C 1
ATOM 658 O O . ARG A 1 84 ? 15.774 -6.068 -7.720 1.00 93.56 84 ARG A O 1
ATOM 665 N N . SER A 1 85 ? 14.875 -5.518 -5.734 1.00 96.00 85 SER A N 1
ATOM 666 C CA . SER A 1 85 ? 15.976 -6.039 -4.915 1.00 96.00 85 SER A CA 1
ATOM 667 C C . SER A 1 85 ? 16.098 -7.562 -5.013 1.00 96.00 85 SER A C 1
ATOM 669 O O . SER A 1 85 ? 17.201 -8.097 -5.028 1.00 96.00 85 SER A O 1
ATOM 671 N N . LEU A 1 86 ? 14.964 -8.258 -5.124 1.00 96.62 86 LEU A N 1
ATOM 672 C CA . LEU A 1 86 ? 14.887 -9.717 -5.212 1.00 96.62 86 LEU A CA 1
ATOM 673 C C . LEU A 1 86 ? 14.897 -10.248 -6.655 1.00 96.62 86 LEU A C 1
ATOM 675 O O . LEU A 1 86 ? 14.818 -11.455 -6.850 1.00 96.62 86 LEU A O 1
ATOM 679 N N . SER A 1 87 ? 14.992 -9.374 -7.664 1.00 94.81 87 SER A N 1
ATOM 680 C CA . SER A 1 87 ? 14.888 -9.737 -9.089 1.00 94.81 87 SER A CA 1
ATOM 681 C C . SER A 1 87 ? 13.611 -10.524 -9.439 1.00 94.81 87 SER A C 1
ATOM 683 O O . SER A 1 87 ? 13.623 -11.405 -10.295 1.00 94.81 87 SER A O 1
ATOM 685 N N . VAL A 1 88 ? 12.497 -10.196 -8.778 1.00 95.88 88 VAL A N 1
ATOM 686 C CA . VAL A 1 88 ? 11.162 -10.761 -9.036 1.00 95.88 88 VAL A CA 1
ATOM 687 C C . VAL A 1 88 ? 10.391 -9.836 -9.975 1.00 95.88 88 VAL A C 1
ATOM 689 O O . VAL A 1 88 ? 10.448 -8.613 -9.835 1.00 95.88 88 VAL A O 1
ATOM 692 N N . ASP A 1 89 ? 9.630 -10.404 -10.913 1.00 95.31 89 ASP A N 1
ATOM 693 C CA . ASP A 1 89 ? 8.752 -9.613 -11.777 1.00 95.31 89 ASP A CA 1
ATOM 694 C C . ASP A 1 89 ? 7.597 -8.995 -10.975 1.00 95.31 89 ASP A C 1
ATOM 696 O O . ASP A 1 89 ? 6.691 -9.682 -10.503 1.00 95.31 89 ASP A O 1
ATOM 700 N N . PHE A 1 90 ? 7.601 -7.666 -10.873 1.00 95.94 90 PHE A N 1
ATOM 701 C CA . PHE A 1 90 ? 6.558 -6.895 -10.202 1.00 95.94 90 PHE A CA 1
ATOM 702 C C . PHE A 1 90 ? 5.163 -7.111 -10.815 1.00 95.94 90 PHE A C 1
ATOM 704 O O . PHE A 1 90 ? 4.155 -7.040 -10.109 1.00 95.94 90 PHE A O 1
ATOM 7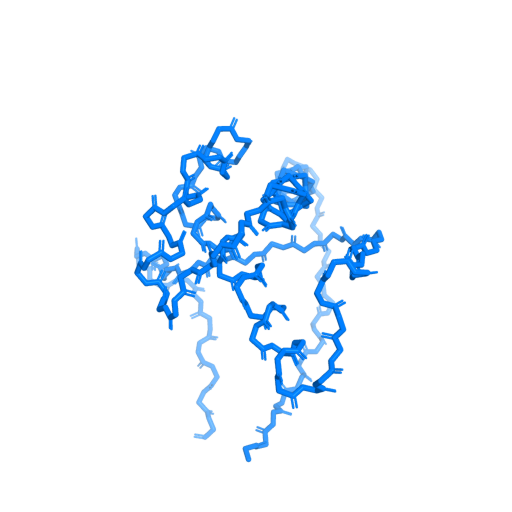11 N N . ARG A 1 91 ? 5.067 -7.406 -12.120 1.00 94.94 91 ARG A N 1
ATOM 712 C CA . ARG A 1 91 ? 3.771 -7.611 -12.788 1.00 94.94 91 ARG A CA 1
ATOM 713 C C . ARG A 1 91 ? 3.068 -8.882 -12.317 1.00 94.94 91 ARG A C 1
ATOM 715 O O . ARG A 1 91 ? 1.837 -8.891 -12.264 1.00 94.94 91 ARG A O 1
ATOM 722 N N . GLY A 1 92 ? 3.824 -9.897 -11.900 1.00 94.12 92 GLY A N 1
ATOM 723 C CA . GLY A 1 92 ? 3.301 -11.150 -11.352 1.00 94.12 92 GLY A CA 1
ATOM 724 C C . GLY A 1 92 ? 2.885 -11.089 -9.877 1.00 94.12 92 GLY A C 1
ATOM 725 O O . GLY A 1 92 ? 2.289 -12.036 -9.384 1.00 94.12 92 GLY A O 1
ATOM 726 N N . VAL A 1 93 ? 3.168 -9.998 -9.156 1.00 95.38 93 VAL A N 1
ATOM 727 C CA . VAL A 1 93 ? 2.940 -9.933 -7.700 1.00 95.38 93 VAL A CA 1
ATOM 728 C C . VAL A 1 93 ? 1.486 -9.670 -7.350 1.00 95.38 93 VAL A C 1
ATOM 730 O O . VAL A 1 93 ? 0.915 -8.672 -7.778 1.00 95.38 93 VAL A O 1
ATOM 733 N N . GLU A 1 94 ? 0.890 -10.498 -6.507 1.00 95.38 94 GLU A N 1
ATOM 734 C CA . GLU A 1 94 ? -0.482 -10.315 -6.036 1.00 95.38 94 GLU A CA 1
ATOM 735 C C . GLU A 1 94 ? -0.519 -9.996 -4.543 1.00 95.38 94 GLU A C 1
ATOM 737 O O . GLU A 1 94 ? 0.373 -10.366 -3.779 1.00 95.38 94 GLU A O 1
ATOM 742 N N . LEU A 1 95 ? -1.561 -9.280 -4.127 1.00 93.81 95 LEU A N 1
ATOM 743 C CA . LEU A 1 95 ? -1.865 -9.075 -2.716 1.00 93.81 95 LEU A CA 1
ATOM 744 C C . LEU A 1 95 ? -2.849 -10.161 -2.285 1.00 93.81 95 LEU A C 1
ATOM 746 O O . LEU A 1 95 ? -3.869 -10.364 -2.942 1.00 93.81 95 LEU A O 1
ATOM 750 N N . GLY A 1 96 ? -2.530 -10.851 -1.191 1.00 91.12 96 GLY A N 1
ATOM 751 C CA . GLY A 1 96 ? -3.418 -11.843 -0.592 1.00 91.12 96 GLY A CA 1
ATOM 752 C C . GLY A 1 96 ? -4.605 -11.220 0.146 1.00 91.12 96 GLY A C 1
ATOM 753 O O . GLY A 1 96 ? -4.828 -10.009 0.123 1.00 91.12 96 GLY A O 1
ATOM 754 N N . ASP A 1 97 ? -5.352 -12.062 0.856 1.00 88.06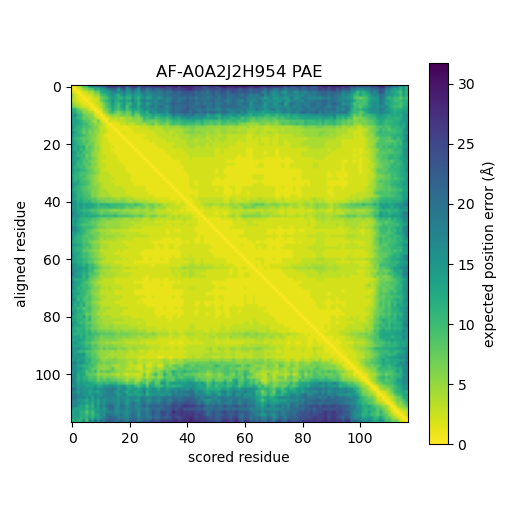 97 ASP A N 1
ATOM 755 C CA . ASP A 1 97 ? -6.431 -11.614 1.730 1.00 88.06 97 ASP A CA 1
ATOM 756 C C . ASP A 1 97 ? -5.886 -11.246 3.117 1.00 88.06 97 ASP A C 1
ATOM 758 O O . ASP A 1 97 ? -5.513 -12.111 3.908 1.00 88.06 97 ASP A O 1
ATOM 762 N N . TRP A 1 98 ? -5.785 -9.947 3.390 1.00 90.44 98 TRP A N 1
ATOM 763 C CA . TRP A 1 98 ? -5.284 -9.414 4.652 1.00 90.44 98 TRP A CA 1
ATOM 764 C C . TRP A 1 98 ? -6.129 -8.236 5.127 1.00 90.44 98 TRP A C 1
ATOM 766 O O . TRP A 1 98 ? -6.736 -7.523 4.330 1.00 90.44 98 TRP A O 1
ATOM 776 N N . LEU A 1 99 ? -6.117 -7.996 6.437 1.00 86.62 99 LEU A N 1
ATOM 777 C CA . LEU A 1 99 ? -6.701 -6.815 7.064 1.00 86.62 99 LEU A CA 1
ATOM 778 C C . LEU A 1 99 ? -5.618 -6.123 7.889 1.00 86.62 99 LEU A C 1
ATOM 780 O O . LEU A 1 99 ? -5.274 -6.548 8.987 1.00 86.62 99 LEU A O 1
ATOM 784 N N . MET A 1 100 ? -5.055 -5.063 7.320 1.00 85.31 100 MET A N 1
ATOM 785 C CA . MET A 1 100 ? -4.095 -4.179 7.969 1.00 85.31 100 MET A CA 1
ATOM 786 C C . MET A 1 100 ? -4.277 -2.767 7.424 1.00 85.31 100 MET A C 1
ATOM 788 O O . MET A 1 100 ? -4.829 -2.563 6.345 1.00 85.31 100 MET A O 1
ATOM 792 N N . PHE A 1 101 ? -3.791 -1.783 8.162 1.00 83.62 101 PHE A N 1
ATOM 793 C CA . PHE A 1 101 ? -3.660 -0.421 7.675 1.00 83.62 101 PHE A CA 1
ATOM 794 C C . PHE A 1 101 ? -2.448 0.219 8.338 1.00 83.62 101 PHE A C 1
ATOM 796 O O . PHE A 1 101 ? -2.086 -0.106 9.468 1.00 83.62 101 PHE A O 1
ATOM 803 N N . GLN A 1 102 ? -1.801 1.121 7.611 1.00 81.81 102 GLN A N 1
ATOM 804 C CA . GLN A 1 102 ? -0.649 1.864 8.097 1.00 81.81 102 GLN A CA 1
ATOM 805 C C . GLN A 1 102 ? -0.874 3.348 7.838 1.00 81.81 102 GLN A C 1
ATOM 807 O O . GLN A 1 102 ? -1.245 3.745 6.735 1.00 81.81 102 GLN A O 1
ATOM 812 N N . GLN A 1 103 ? -0.605 4.174 8.845 1.00 77.19 103 GLN A N 1
ATOM 813 C CA . GLN A 1 103 ? -0.493 5.617 8.660 1.00 77.19 103 GLN A CA 1
ATOM 814 C C . GLN A 1 103 ? 0.956 6.000 8.343 1.00 77.19 103 GLN A C 1
ATOM 816 O O . GLN A 1 103 ? 1.894 5.477 8.947 1.00 77.19 103 GLN A O 1
ATOM 821 N N . SER A 1 104 ? 1.149 6.908 7.388 1.00 69.88 104 SER A N 1
ATOM 822 C CA . SER A 1 104 ? 2.479 7.410 7.018 1.00 69.88 104 SER A CA 1
ATOM 823 C C . SER A 1 104 ? 2.995 8.531 7.924 1.00 69.88 104 SER A C 1
ATOM 825 O O . SER A 1 104 ? 4.186 8.831 7.898 1.00 69.88 104 SER A O 1
ATOM 827 N N . GLU A 1 105 ? 2.106 9.174 8.681 1.00 66.75 105 GLU A N 1
ATOM 828 C CA . GLU A 1 105 ? 2.396 10.340 9.515 1.00 66.75 105 GLU A CA 1
ATOM 829 C C . GLU A 1 105 ? 1.909 10.104 10.947 1.00 66.75 105 GLU A C 1
ATOM 831 O O . GLU A 1 105 ? 0.910 9.419 11.173 1.00 66.75 105 GLU A O 1
ATOM 836 N N . LEU A 1 106 ? 2.630 10.684 11.906 1.00 62.94 106 LEU A N 1
ATOM 837 C CA . LEU A 1 106 ? 2.290 10.648 13.324 1.00 62.94 106 LEU A CA 1
ATOM 838 C C . LEU A 1 106 ? 1.062 11.527 13.608 1.00 62.94 106 LEU A C 1
ATOM 840 O O . LEU A 1 106 ? 0.936 12.637 13.087 1.00 62.94 106 LEU A O 1
ATOM 844 N N . GLU A 1 107 ? 0.156 11.036 14.449 1.00 59.28 107 GLU A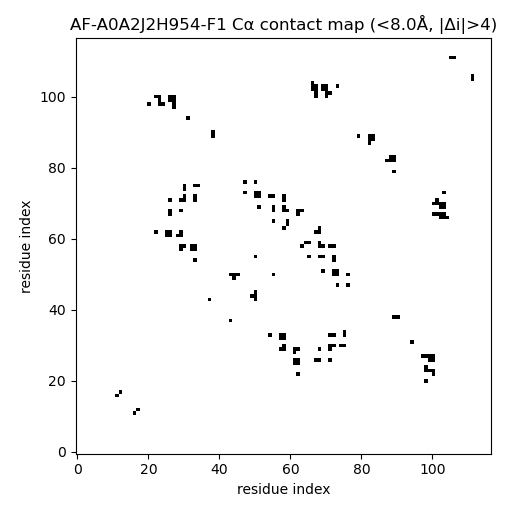 N 1
ATOM 845 C CA . GLU A 1 107 ? -0.932 11.849 14.991 1.00 59.28 107 GLU A CA 1
ATOM 846 C C . GLU A 1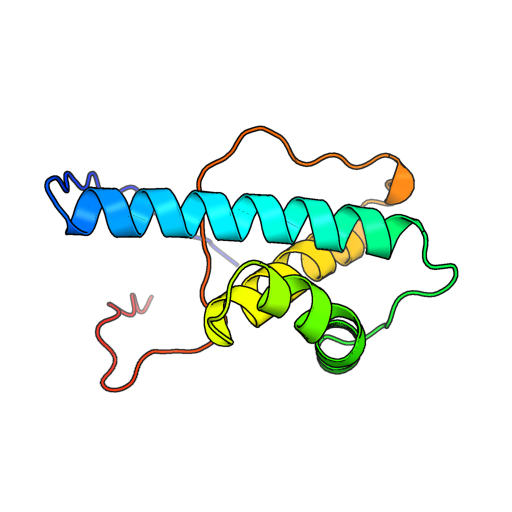 107 ? -0.375 12.862 16.007 1.00 59.28 107 GLU A C 1
ATOM 848 O O . GLU A 1 107 ? 0.557 12.548 16.741 1.00 59.28 107 GLU A O 1
ATOM 853 N N . HIS A 1 108 ? -0.919 14.086 16.056 1.00 51.25 108 HIS A N 1
ATOM 854 C CA . HIS A 1 108 ? -0.559 15.075 17.076 1.00 51.25 108 HIS A CA 1
ATOM 855 C C . HIS A 1 108 ? -1.793 15.440 17.924 1.00 51.25 108 HIS A C 1
ATOM 857 O O . HIS A 1 108 ? -2.792 15.870 17.344 1.00 51.25 108 HIS A O 1
ATOM 863 N N . PRO A 1 109 ? -1.735 15.349 19.269 1.00 65.00 109 PRO A N 1
ATOM 864 C CA . PRO A 1 109 ? -0.605 14.864 20.066 1.00 65.00 109 PRO A CA 1
ATOM 865 C C . PRO A 1 109 ? -0.351 13.370 19.827 1.00 65.00 109 PRO A C 1
ATOM 867 O O . PRO A 1 109 ? -1.286 12.610 19.589 1.00 65.00 109 PRO A O 1
ATOM 870 N N . ASN A 1 110 ? 0.919 12.959 19.882 1.00 57.41 110 ASN A N 1
ATOM 871 C CA . ASN A 1 110 ? 1.298 11.563 19.678 1.00 57.41 110 ASN A CA 1
ATOM 872 C C . ASN A 1 110 ? 0.645 10.681 20.741 1.00 57.41 110 ASN A C 1
ATOM 874 O O . ASN A 1 110 ? 0.965 10.790 21.922 1.00 57.41 110 ASN A O 1
ATOM 878 N N . ARG A 1 111 ? -0.240 9.784 20.304 1.00 63.06 111 ARG A N 1
ATOM 879 C CA . ARG A 1 111 ? -0.826 8.729 21.146 1.00 63.06 111 ARG A CA 1
ATOM 880 C C . ARG A 1 111 ? -0.073 7.400 21.026 1.00 63.06 111 ARG A C 1
ATOM 882 O O . ARG A 1 111 ? -0.421 6.427 21.685 1.00 63.06 111 ARG A O 1
ATOM 889 N N . ASN A 1 112 ? 0.963 7.364 20.190 1.00 55.88 112 ASN A N 1
ATOM 890 C CA . ASN A 1 112 ? 1.733 6.168 19.878 1.00 55.88 112 ASN A CA 1
ATOM 891 C C . ASN A 1 112 ? 2.779 5.907 20.972 1.00 55.88 112 ASN A C 1
ATOM 893 O O . ASN A 1 112 ? 3.464 6.830 21.416 1.00 55.88 112 ASN A O 1
ATOM 897 N N . ILE A 1 113 ? 2.958 4.642 21.354 1.00 56.84 113 ILE A N 1
ATOM 898 C CA . ILE A 1 113 ? 4.048 4.219 22.239 1.00 56.84 113 ILE A CA 1
ATOM 899 C C . ILE A 1 113 ? 5.299 4.015 21.379 1.00 56.84 113 ILE A C 1
ATOM 901 O O . ILE A 1 113 ? 5.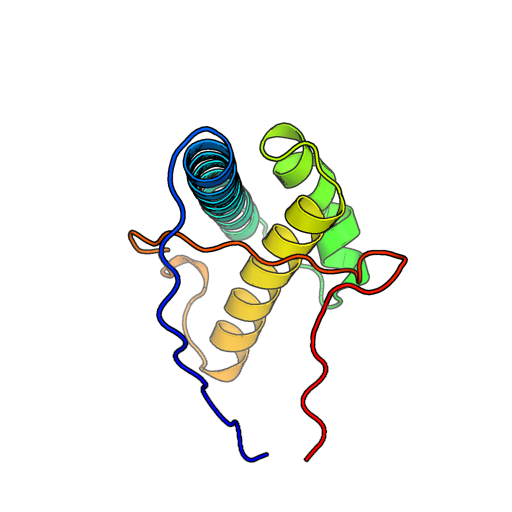380 3.066 20.600 1.00 56.84 113 ILE A O 1
ATOM 905 N N . THR A 1 114 ? 6.284 4.904 21.508 1.00 52.91 114 THR A N 1
ATOM 906 C CA . THR A 1 114 ? 7.611 4.690 20.918 1.00 52.91 114 THR A CA 1
ATOM 907 C C . THR A 1 114 ? 8.401 3.756 21.820 1.00 52.91 114 THR A C 1
ATOM 909 O O . THR A 1 114 ? 8.792 4.134 22.923 1.00 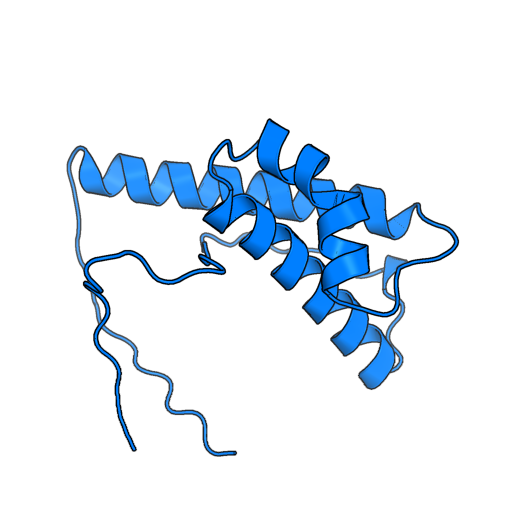52.91 114 THR A O 1
ATOM 912 N N . LEU A 1 115 ? 8.669 2.547 21.340 1.00 50.69 115 LEU A N 1
ATOM 913 C CA . LEU A 1 115 ? 9.585 1.632 22.005 1.00 50.69 115 LEU A CA 1
ATOM 914 C C . LEU A 1 115 ? 11.008 2.007 21.598 1.00 50.69 115 LEU A C 1
ATOM 916 O O . LEU A 1 115 ? 11.416 1.789 20.459 1.00 50.69 115 LEU A O 1
ATOM 920 N N . LYS A 1 116 ? 11.736 2.642 22.516 1.00 47.62 116 LYS A N 1
ATOM 921 C CA . LYS A 1 116 ? 13.178 2.840 22.370 1.00 47.62 116 LYS A CA 1
ATOM 922 C C . LYS A 1 116 ? 13.881 1.533 22.734 1.00 47.62 116 LYS A C 1
ATOM 924 O O . LYS A 1 116 ? 13.567 0.960 23.776 1.00 47.62 116 LYS A O 1
ATOM 929 N N . GLN A 1 117 ? 14.784 1.082 21.866 1.00 49.75 117 GLN A N 1
ATOM 930 C CA . GLN A 1 117 ? 15.849 0.153 22.251 1.00 49.75 117 GLN A CA 1
ATOM 931 C C . GLN A 1 117 ? 16.868 0.879 23.127 1.00 49.75 117 GLN A C 1
ATOM 933 O O . GLN A 1 117 ? 17.094 2.088 22.874 1.00 49.75 117 GLN A O 1
#

Mean predicted aligned error: 6.89 Å

Radius of gyration: 15.61 Å; Cα contacts (8 Å, |Δi|>4): 99; chains: 1; bounding box: 38×27×41 Å

pLDDT: mean 86.53, std 15.38, range [45.88, 98.19]

Secondary structure (DSSP, 8-state):
-------------HHHHHHHHHHHHHHHHHHHHHHHHHHH-SS--SSHHHHHHHHHHHHHTTS--HHHHHHHHHHHHHHHHHHHHHT--GGG----S------SS--SS--S-----